Protein AF-A0A1H4G1S8-F1 (afdb_monomer_lite)

Sequence (136 aa):
MISFNSETLDFVNGETFRPYIKVLFVPAGYSLTVDFNVYETENPALFFINTNQYLDIQSATDEDAFLIYYNRDFYCIQIHDEEVACDGLLFNNIFEIPKVDLLEDQLKTVSQLFNQINDELNFRVAPVLHRSSLTK

Organism: NCBI:txid408074

Structure (mmCIF, N/CA/C/O backbone):
data_AF-A0A1H4G1S8-F1
#
_entry.id   AF-A0A1H4G1S8-F1
#
loop_
_atom_site.group_PDB
_atom_site.id
_atom_site.type_symbol
_atom_site.label_atom_id
_atom_site.label_alt_id
_atom_site.label_comp_id
_atom_site.label_asym_id
_atom_site.label_entity_id
_atom_site.label_seq_id
_atom_site.pdbx_PDB_ins_code
_atom_site.Cartn_x
_atom_site.Cartn_y
_atom_site.Cartn_z
_atom_site.occupancy
_atom_site.B_iso_or_equiv
_atom_site.auth_seq_id
_atom_site.auth_comp_id
_atom_site.auth_asym_id
_atom_site.auth_atom_id
_atom_site.pdbx_PDB_model_num
ATOM 1 N N . MET A 1 1 ? 6.043 -6.445 8.581 1.00 90.06 1 MET A N 1
ATOM 2 C CA . MET A 1 1 ? 4.834 -5.672 8.248 1.00 90.06 1 MET A CA 1
ATOM 3 C C . MET A 1 1 ? 4.769 -4.507 9.209 1.00 90.06 1 MET A C 1
ATOM 5 O O . MET A 1 1 ? 5.158 -4.687 10.358 1.00 90.06 1 MET A O 1
ATOM 9 N N . ILE A 1 2 ? 4.349 -3.340 8.745 1.00 93.19 2 ILE A N 1
ATOM 10 C CA . ILE A 1 2 ? 4.127 -2.169 9.599 1.00 93.19 2 ILE A CA 1
ATOM 11 C C . ILE A 1 2 ? 2.674 -1.723 9.449 1.00 93.19 2 ILE A C 1
ATOM 13 O O . ILE A 1 2 ? 2.111 -1.891 8.365 1.00 93.19 2 ILE A O 1
ATOM 17 N N . SER A 1 3 ? 2.083 -1.172 10.506 1.00 95.44 3 SER A N 1
ATOM 18 C CA . SER A 1 3 ? 0.849 -0.395 10.398 1.00 95.44 3 SER A CA 1
ATOM 19 C C . SER A 1 3 ? 1.171 1.095 10.303 1.00 95.44 3 SER A C 1
ATOM 21 O O . SER A 1 3 ? 2.227 1.536 10.766 1.0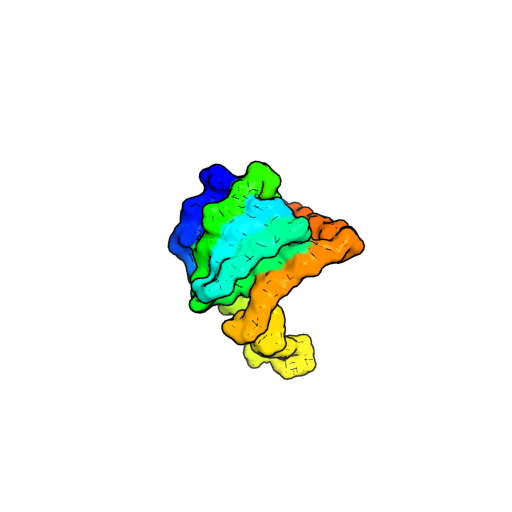0 95.44 3 SER A O 1
ATOM 23 N N . PHE A 1 4 ? 0.291 1.853 9.660 1.00 96.38 4 PHE A N 1
ATOM 24 C CA . PHE A 1 4 ? 0.378 3.305 9.559 1.00 96.38 4 PHE A CA 1
ATOM 25 C C . PHE A 1 4 ? -1.017 3.921 9.418 1.00 96.38 4 PHE A C 1
ATOM 27 O O . PHE A 1 4 ? -1.954 3.257 8.987 1.00 96.38 4 PHE A O 1
ATOM 34 N N . ASN A 1 5 ? -1.137 5.197 9.760 1.00 96.25 5 ASN A N 1
ATOM 35 C CA . ASN A 1 5 ? -2.375 5.974 9.740 1.00 96.25 5 ASN A CA 1
ATOM 36 C C . ASN A 1 5 ? -2.063 7.472 9.567 1.00 96.25 5 ASN A C 1
ATOM 38 O O . ASN A 1 5 ? -0.925 7.841 9.257 1.00 96.25 5 ASN A O 1
ATOM 42 N N . SER A 1 6 ? -3.062 8.330 9.782 1.00 95.00 6 SER A N 1
ATOM 43 C CA . SER A 1 6 ? -2.970 9.797 9.708 1.00 95.00 6 SER A CA 1
ATOM 44 C C . SER A 1 6 ? -1.763 10.412 10.438 1.00 95.00 6 SER A C 1
ATOM 46 O O . SER A 1 6 ? -1.218 11.410 9.968 1.00 95.00 6 SER A O 1
ATOM 48 N N . GLU A 1 7 ? -1.284 9.810 11.530 1.00 94.75 7 GLU A N 1
ATOM 49 C CA . GLU A 1 7 ? -0.181 10.340 12.344 1.00 94.75 7 GLU A CA 1
ATOM 50 C C . GLU A 1 7 ? 1.215 9.887 11.880 1.00 94.75 7 GLU A C 1
ATOM 52 O O . GLU A 1 7 ? 2.229 10.421 12.330 1.00 94.75 7 GLU A O 1
ATOM 57 N N . THR A 1 8 ? 1.298 8.888 10.996 1.00 94.44 8 THR A N 1
ATOM 58 C CA . THR A 1 8 ? 2.555 8.182 10.667 1.00 94.44 8 THR A CA 1
ATOM 59 C C . THR A 1 8 ? 2.904 8.196 9.177 1.00 94.44 8 THR A C 1
ATOM 61 O O . THR A 1 8 ? 3.797 7.468 8.736 1.00 94.44 8 THR A O 1
ATOM 64 N N . LEU A 1 9 ? 2.260 9.065 8.392 1.00 94.25 9 LEU A N 1
ATOM 65 C CA . LEU A 1 9 ? 2.454 9.143 6.938 1.00 94.25 9 LEU A CA 1
ATOM 66 C C . LEU A 1 9 ? 3.890 9.482 6.529 1.00 94.25 9 LEU A C 1
ATOM 68 O O . LEU A 1 9 ? 4.425 8.847 5.621 1.00 94.25 9 LEU A O 1
ATOM 72 N N . ASP A 1 10 ? 4.553 10.397 7.240 1.00 93.44 10 ASP A N 1
ATOM 73 C CA . ASP A 1 10 ? 5.938 10.796 6.947 1.00 93.44 10 ASP A CA 1
ATOM 74 C C . ASP A 1 10 ? 6.916 9.613 6.994 1.00 93.44 10 ASP A C 1
ATOM 76 O O . ASP A 1 10 ? 7.898 9.567 6.249 1.00 93.44 10 ASP A O 1
ATOM 80 N N . PHE A 1 11 ? 6.644 8.622 7.847 1.00 92.81 11 PHE A N 1
ATOM 81 C CA . PHE A 1 11 ? 7.462 7.418 7.935 1.00 92.81 11 PHE A CA 1
ATOM 82 C C . PHE A 1 11 ? 7.331 6.548 6.680 1.00 92.81 11 PHE A C 1
ATOM 84 O O . PHE A 1 11 ? 8.332 6.024 6.188 1.00 92.81 11 PHE A O 1
ATOM 91 N N . VAL A 1 12 ? 6.114 6.418 6.144 1.00 94.19 12 VAL A N 1
ATOM 92 C CA . VAL A 1 12 ? 5.825 5.616 4.946 1.00 94.19 12 VAL A CA 1
ATOM 93 C C . VAL A 1 12 ? 6.252 6.336 3.665 1.00 94.19 12 VAL A C 1
ATOM 95 O O . VAL A 1 12 ? 6.821 5.697 2.778 1.00 94.19 12 VAL A O 1
ATOM 98 N N . ASN A 1 13 ? 6.050 7.654 3.591 1.00 94.69 13 ASN A N 1
ATOM 99 C CA . ASN A 1 13 ? 6.449 8.497 2.455 1.00 94.69 13 ASN A CA 1
ATOM 100 C C . ASN A 1 13 ? 7.969 8.746 2.396 1.00 94.69 13 ASN A C 1
ATOM 102 O O . ASN A 1 13 ? 8.496 9.200 1.377 1.00 94.69 13 ASN A O 1
ATOM 106 N N . GLY A 1 14 ? 8.688 8.456 3.483 1.00 90.50 14 GLY A N 1
ATOM 107 C CA . GLY A 1 14 ? 10.130 8.646 3.584 1.00 90.50 14 GLY A CA 1
ATOM 108 C C . GLY A 1 14 ? 10.970 7.716 2.695 1.00 90.50 14 GLY A C 1
ATOM 109 O O . GLY A 1 14 ? 10.497 6.808 2.013 1.00 90.50 14 GLY A O 1
ATOM 110 N N . GLU A 1 15 ? 12.288 7.915 2.741 1.00 90.25 15 GLU A N 1
ATOM 111 C CA . GLU A 1 15 ? 13.242 7.170 1.903 1.00 90.25 15 GLU A CA 1
ATOM 112 C C . GLU A 1 15 ? 13.403 5.694 2.308 1.00 90.25 15 GLU A C 1
ATOM 114 O O . GLU A 1 15 ? 13.855 4.883 1.499 1.00 90.25 15 GLU A O 1
ATOM 119 N N . THR A 1 16 ? 13.030 5.329 3.541 1.00 92.38 16 THR A N 1
ATOM 120 C CA . THR A 1 16 ? 13.257 3.996 4.126 1.00 92.38 16 THR A CA 1
ATOM 121 C C . THR A 1 16 ? 12.750 2.861 3.240 1.00 92.38 16 THR A C 1
ATOM 123 O O . THR A 1 16 ? 13.423 1.837 3.110 1.00 92.38 16 THR A O 1
ATOM 126 N N . PHE A 1 17 ? 11.584 3.039 2.612 1.00 91.88 17 PHE A N 1
ATOM 127 C CA . PHE A 1 17 ? 10.917 1.984 1.845 1.00 91.88 17 PHE A CA 1
ATOM 128 C C . PHE A 1 17 ? 11.116 2.083 0.330 1.00 91.88 17 PHE A C 1
ATOM 130 O O . PHE A 1 17 ? 10.643 1.215 -0.403 1.00 91.88 17 PHE A O 1
ATOM 137 N N . ARG A 1 18 ? 11.831 3.102 -0.161 1.00 89.88 18 ARG A N 1
ATOM 138 C CA . ARG A 1 18 ? 12.070 3.292 -1.600 1.00 89.88 18 ARG A CA 1
ATOM 139 C C . ARG A 1 18 ? 12.773 2.130 -2.311 1.00 89.88 18 ARG A C 1
ATOM 141 O O . ARG A 1 18 ? 12.347 1.816 -3.416 1.00 89.88 18 ARG A O 1
ATOM 148 N N . PRO A 1 19 ? 13.794 1.458 -1.741 1.00 91.06 19 PRO A N 1
ATOM 149 C CA . PRO A 1 19 ? 14.478 0.382 -2.460 1.00 91.06 19 PRO A CA 1
ATOM 150 C C . PRO A 1 19 ? 13.681 -0.934 -2.504 1.00 91.06 19 PRO A C 1
ATOM 152 O O . PRO A 1 19 ? 14.167 -1.914 -3.063 1.00 91.06 19 PRO A O 1
ATOM 155 N N . TYR A 1 20 ? 12.478 -0.981 -1.922 1.00 91.12 20 TYR A N 1
ATOM 156 C CA . TYR A 1 20 ? 11.677 -2.196 -1.789 1.00 91.12 20 TYR A CA 1
ATOM 157 C C . TYR A 1 20 ? 10.432 -2.169 -2.677 1.00 91.12 20 TYR A C 1
ATOM 159 O O . TYR A 1 20 ? 9.863 -1.112 -2.957 1.00 91.12 20 TYR A O 1
ATOM 167 N N . ILE A 1 21 ? 9.976 -3.359 -3.069 1.00 90.06 21 ILE A N 1
ATOM 168 C CA . ILE A 1 21 ? 8.611 -3.542 -3.565 1.00 90.06 21 ILE A CA 1
ATOM 169 C C . ILE A 1 21 ? 7.679 -3.450 -2.360 1.00 90.06 21 ILE A C 1
ATOM 171 O O . ILE A 1 21 ? 7.997 -3.979 -1.292 1.00 90.06 21 ILE A O 1
ATOM 175 N N . LYS A 1 22 ? 6.548 -2.767 -2.525 1.00 92.94 22 LYS A N 1
ATOM 176 C CA . LYS A 1 22 ? 5.591 -2.466 -1.461 1.00 92.94 22 LYS A CA 1
ATOM 177 C C . LYS A 1 22 ? 4.218 -3.029 -1.819 1.00 92.94 22 LYS A C 1
ATOM 179 O O . LYS A 1 22 ? 3.733 -2.821 -2.928 1.00 92.94 22 LYS A O 1
ATOM 184 N N . VAL A 1 23 ? 3.588 -3.695 -0.856 1.00 94.62 23 VAL A N 1
ATOM 185 C CA . VAL A 1 23 ? 2.171 -4.064 -0.887 1.00 94.62 23 VAL A CA 1
ATOM 186 C C . VAL A 1 23 ? 1.486 -3.329 0.248 1.00 94.62 23 VAL A C 1
ATOM 188 O O . VAL A 1 23 ? 1.819 -3.553 1.414 1.00 94.62 23 VAL A O 1
ATOM 191 N N . LEU A 1 24 ? 0.556 -2.445 -0.091 1.00 96.50 24 LEU A N 1
ATOM 192 C CA . LEU A 1 24 ? -0.238 -1.723 0.887 1.00 96.50 24 LEU A CA 1
ATOM 193 C C . LEU A 1 24 ? -1.634 -2.325 0.933 1.00 96.50 24 LEU A C 1
ATOM 195 O O . LEU A 1 24 ? -2.236 -2.549 -0.112 1.00 96.50 24 LEU A O 1
ATOM 199 N N . PHE A 1 25 ? -2.151 -2.546 2.133 1.00 97.75 25 PHE A N 1
ATOM 200 C CA . PHE A 1 25 ? -3.565 -2.789 2.369 1.00 97.75 25 PHE A CA 1
ATOM 201 C C . PHE A 1 25 ? -4.134 -1.567 3.073 1.00 97.75 25 PHE A C 1
ATOM 203 O O . PHE A 1 25 ? -3.754 -1.263 4.202 1.00 97.75 25 PHE A O 1
ATOM 210 N N . VAL A 1 26 ? -4.975 -0.832 2.353 1.00 97.62 26 VAL A N 1
ATOM 211 C CA . VAL A 1 26 ? -5.423 0.510 2.722 1.00 97.62 26 VAL A CA 1
ATOM 212 C C . VAL A 1 26 ? -6.940 0.476 2.905 1.00 97.62 26 VAL A C 1
ATOM 214 O O . VAL A 1 26 ? -7.622 -0.006 1.998 1.00 97.62 26 VAL A O 1
ATOM 217 N N . PRO A 1 27 ? -7.491 0.936 4.040 1.00 97.12 27 PRO A N 1
ATOM 218 C CA . PRO A 1 27 ? -8.934 1.028 4.235 1.00 97.12 27 PRO A CA 1
ATOM 219 C C . PRO A 1 27 ? -9.517 2.196 3.423 1.00 97.12 27 PRO A C 1
ATOM 221 O O . PRO A 1 27 ? -8.797 2.918 2.733 1.00 97.12 27 PRO A O 1
ATOM 224 N N . ALA A 1 28 ? -10.833 2.382 3.486 1.00 96.75 28 ALA A N 1
ATOM 225 C CA . ALA A 1 28 ? -11.482 3.515 2.832 1.00 96.75 28 ALA A CA 1
ATOM 226 C C . ALA A 1 28 ? -11.100 4.860 3.490 1.00 96.75 28 ALA A C 1
ATOM 228 O O . ALA A 1 28 ? -10.769 4.923 4.671 1.00 96.75 28 ALA A O 1
ATOM 229 N N . GLY A 1 29 ? -11.198 5.955 2.736 1.00 96.81 29 GLY A N 1
ATOM 230 C CA . GLY A 1 29 ? -10.959 7.323 3.210 1.00 96.81 29 GLY A CA 1
ATOM 231 C C . GLY A 1 29 ? -9.513 7.814 3.087 1.00 96.81 29 GLY A C 1
ATOM 232 O O . GLY A 1 29 ? -9.202 8.919 3.530 1.00 96.81 29 GLY A O 1
ATOM 233 N N . TYR A 1 30 ? -8.629 7.030 2.472 1.00 97.75 30 TYR A N 1
ATOM 234 C CA . TYR A 1 30 ? -7.259 7.426 2.148 1.00 97.75 30 TYR A CA 1
ATOM 235 C C . TYR A 1 30 ? -7.161 8.042 0.749 1.00 97.75 30 TYR A C 1
ATOM 237 O O . TYR A 1 30 ? -7.855 7.606 -0.177 1.00 97.75 30 TYR A O 1
ATOM 245 N N . SER A 1 31 ? -6.231 8.988 0.595 1.00 97.62 31 SER A N 1
ATOM 246 C CA . SER A 1 31 ? -5.796 9.549 -0.686 1.00 97.62 31 SER A CA 1
ATOM 247 C C . SER A 1 31 ? -4.291 9.366 -0.849 1.00 97.62 31 SER A C 1
ATOM 249 O O . SER A 1 31 ? -3.509 9.754 0.024 1.00 97.62 31 SER A O 1
ATOM 251 N N . LEU A 1 32 ? -3.875 8.762 -1.960 1.00 96.50 32 LEU A N 1
ATOM 252 C CA . LEU A 1 32 ? -2.470 8.511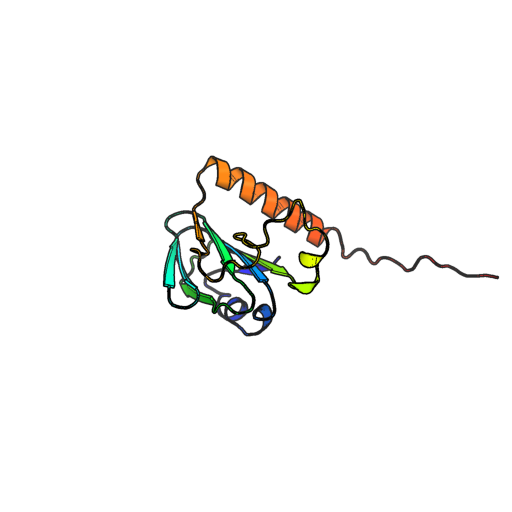 -2.264 1.00 96.50 32 LEU A CA 1
ATOM 253 C C . LEU A 1 32 ? -2.155 8.717 -3.746 1.00 96.50 32 LEU A C 1
ATOM 255 O O . LEU A 1 32 ? -2.948 8.392 -4.627 1.00 96.50 32 LEU A O 1
ATOM 259 N N . THR A 1 33 ? -0.960 9.224 -4.015 1.00 95.38 33 THR A N 1
ATOM 260 C CA . THR A 1 33 ? -0.358 9.311 -5.341 1.00 95.38 33 THR A CA 1
ATOM 261 C C . THR A 1 33 ? 0.525 8.101 -5.580 1.00 95.38 33 THR A C 1
ATOM 263 O O . THR A 1 33 ? 1.411 7.805 -4.775 1.00 95.38 33 THR A O 1
ATOM 266 N N . VAL A 1 34 ? 0.339 7.455 -6.729 1.00 93.25 34 VAL A N 1
ATOM 267 C CA . VAL A 1 34 ? 1.321 6.527 -7.291 1.00 93.25 34 VAL A CA 1
ATOM 268 C C . VAL A 1 34 ? 1.761 7.057 -8.650 1.00 93.25 34 VAL A C 1
ATOM 270 O O . VAL A 1 34 ? 0.944 7.200 -9.565 1.00 93.25 34 VAL A O 1
ATOM 273 N N . ASP A 1 35 ? 3.048 7.375 -8.765 1.00 90.38 35 ASP A N 1
ATOM 274 C CA . ASP A 1 35 ? 3.659 8.091 -9.890 1.00 90.38 35 ASP A CA 1
ATOM 275 C C . ASP A 1 35 ? 2.972 9.436 -10.180 1.00 90.38 35 ASP A C 1
ATOM 277 O O . ASP A 1 35 ? 3.260 10.435 -9.523 1.00 90.38 35 ASP A O 1
ATOM 281 N N . PHE A 1 36 ? 2.056 9.464 -11.149 1.00 88.75 36 PHE A N 1
ATOM 282 C CA . PHE A 1 36 ? 1.308 10.659 -11.559 1.00 88.75 36 PHE A CA 1
ATOM 283 C C . PHE A 1 36 ? -0.202 10.530 -11.329 1.00 88.75 36 PHE A C 1
ATOM 285 O O . PHE A 1 36 ? -0.955 11.443 -11.663 1.00 88.75 36 PHE A O 1
ATOM 292 N N . ASN A 1 37 ? -0.652 9.394 -10.793 1.00 91.06 37 ASN A N 1
ATOM 293 C CA . ASN A 1 37 ? -2.063 9.090 -10.615 1.00 91.06 37 ASN A CA 1
ATOM 294 C C . ASN A 1 37 ? -2.442 9.232 -9.143 1.00 91.06 37 ASN A C 1
ATOM 296 O O . ASN A 1 37 ? -1.787 8.655 -8.275 1.00 91.06 37 ASN A O 1
ATOM 300 N N . VAL A 1 38 ? -3.513 9.976 -8.883 1.00 94.44 38 VAL A N 1
ATOM 301 C CA . VAL A 1 38 ? -4.101 10.127 -7.550 1.00 94.44 38 VAL A CA 1
ATOM 302 C C . VAL A 1 38 ? -5.230 9.119 -7.397 1.00 94.44 38 VAL A C 1
ATOM 304 O O . VAL A 1 38 ? -6.081 8.997 -8.279 1.00 94.44 38 VAL A O 1
ATOM 307 N N . TYR A 1 39 ? -5.234 8.409 -6.275 1.00 95.50 39 TYR A N 1
ATOM 308 C CA . TYR A 1 39 ? -6.230 7.409 -5.935 1.00 95.50 39 TYR A CA 1
ATOM 309 C C . TYR A 1 39 ? -6.902 7.765 -4.623 1.00 95.50 39 TYR A C 1
ATOM 311 O O . TYR A 1 39 ? -6.236 7.947 -3.606 1.00 95.50 39 TYR A O 1
ATOM 319 N N . GLU A 1 40 ? -8.229 7.769 -4.652 1.00 96.62 40 GLU A N 1
ATOM 320 C CA . GLU A 1 40 ? -9.066 7.805 -3.463 1.00 96.62 40 GLU A CA 1
ATOM 321 C C . GLU A 1 40 ? -9.649 6.408 -3.223 1.00 96.62 40 GLU A C 1
ATOM 323 O O . GLU A 1 40 ? -10.008 5.668 -4.151 1.00 96.62 40 GLU A O 1
ATOM 328 N N . THR A 1 41 ? -9.678 6.012 -1.958 1.00 96.38 41 THR A N 1
ATOM 329 C CA . THR A 1 41 ? -10.178 4.704 -1.528 1.00 96.38 41 THR A CA 1
ATOM 330 C C . THR A 1 41 ? -11.600 4.859 -1.003 1.00 96.38 41 THR A C 1
ATOM 332 O O . THR A 1 41 ? -11.825 5.309 0.113 1.00 96.38 41 THR A O 1
ATOM 335 N N . GLU A 1 42 ? -12.594 4.501 -1.812 1.00 95.00 42 GLU A N 1
ATOM 336 C CA . GLU A 1 42 ? -13.991 4.423 -1.348 1.00 95.00 42 GLU A CA 1
ATOM 337 C C . GLU A 1 42 ? -14.270 3.107 -0.608 1.00 95.00 42 GLU A C 1
ATOM 339 O O . GLU A 1 42 ? -15.135 3.043 0.260 1.00 95.00 42 GLU A O 1
ATOM 344 N N . ASN A 1 43 ? -13.500 2.067 -0.935 1.00 95.31 43 ASN A N 1
ATOM 345 C CA . ASN A 1 43 ? -13.505 0.755 -0.302 1.00 95.31 43 ASN A CA 1
ATOM 346 C C . ASN A 1 43 ? -12.066 0.381 0.083 1.00 95.31 43 ASN A C 1
ATOM 348 O O . ASN A 1 43 ? -11.125 0.947 -0.487 1.00 95.31 43 ASN A O 1
ATOM 352 N N . PRO A 1 44 ? -11.870 -0.586 0.999 1.00 97.00 44 PRO A N 1
ATOM 353 C CA . PRO A 1 44 ? -10.548 -1.135 1.246 1.00 97.00 44 PRO A CA 1
ATOM 354 C C . PRO A 1 44 ? -9.917 -1.655 -0.048 1.00 97.00 44 PRO A C 1
ATOM 356 O O . PRO A 1 44 ? -10.572 -2.331 -0.845 1.00 97.00 44 PRO A O 1
ATOM 359 N N . ALA A 1 45 ? -8.644 -1.350 -0.257 1.00 96.69 45 ALA A N 1
ATOM 360 C CA . ALA A 1 45 ? -7.942 -1.648 -1.492 1.00 96.69 45 ALA A CA 1
ATOM 361 C C . ALA A 1 45 ? -6.513 -2.123 -1.231 1.00 96.69 45 ALA A C 1
ATOM 363 O O . ALA A 1 45 ? -5.876 -1.764 -0.236 1.00 96.69 45 ALA A O 1
ATOM 364 N N . LEU A 1 46 ? -6.000 -2.921 -2.163 1.00 96.44 46 LEU A N 1
ATOM 365 C CA . LEU A 1 46 ? -4.589 -3.270 -2.230 1.00 96.44 46 LEU A CA 1
ATOM 366 C C . LEU A 1 46 ? -3.872 -2.359 -3.218 1.00 96.44 46 LEU A C 1
ATOM 368 O O . LEU A 1 46 ? -4.375 -2.131 -4.319 1.00 96.44 46 LEU A O 1
ATOM 372 N N . PHE A 1 47 ? -2.681 -1.901 -2.837 1.00 95.19 47 PHE A N 1
ATOM 373 C CA . PHE A 1 47 ? -1.764 -1.217 -3.737 1.00 95.19 47 PHE A CA 1
ATOM 374 C C . PHE A 1 47 ? -0.456 -1.977 -3.894 1.00 95.19 47 PHE A C 1
ATOM 376 O O . PHE A 1 47 ? 0.144 -2.397 -2.905 1.00 95.19 47 PHE A O 1
ATOM 383 N N . PHE A 1 48 ? 0.011 -2.099 -5.131 1.00 92.50 48 PHE A N 1
ATOM 384 C CA . PHE A 1 48 ? 1.249 -2.790 -5.481 1.00 92.50 48 PHE A CA 1
ATOM 385 C C . PHE A 1 48 ? 2.216 -1.806 -6.126 1.00 92.50 48 PHE A C 1
ATOM 387 O O . PHE A 1 48 ? 1.983 -1.342 -7.238 1.00 92.50 48 PHE A O 1
ATOM 394 N N . ILE A 1 49 ? 3.286 -1.462 -5.410 1.00 91.62 49 ILE A N 1
ATOM 395 C CA . ILE A 1 49 ? 4.219 -0.404 -5.808 1.00 91.62 49 ILE A CA 1
ATOM 396 C C . ILE A 1 49 ? 5.606 -1.000 -6.010 1.00 91.62 49 ILE A C 1
ATOM 398 O O . ILE A 1 49 ? 6.198 -1.560 -5.084 1.00 91.62 49 ILE A O 1
ATOM 402 N N . ASN A 1 50 ? 6.146 -0.850 -7.214 1.00 88.50 50 ASN A N 1
ATOM 403 C CA . ASN A 1 50 ? 7.484 -1.321 -7.550 1.00 88.50 50 ASN A CA 1
ATOM 404 C C . ASN A 1 50 ? 8.578 -0.350 -7.044 1.00 88.50 50 ASN A C 1
ATOM 406 O O . ASN A 1 50 ? 8.298 0.800 -6.707 1.00 88.50 50 ASN A O 1
ATOM 410 N N . THR A 1 51 ? 9.844 -0.781 -7.027 1.00 87.56 51 THR A N 1
ATOM 411 C CA . THR A 1 51 ? 10.990 -0.002 -6.499 1.00 87.56 51 THR A CA 1
ATOM 412 C C . THR A 1 51 ? 11.224 1.324 -7.226 1.00 87.56 51 THR A C 1
ATOM 414 O O . THR A 1 51 ? 11.818 2.243 -6.674 1.00 87.56 51 THR A O 1
ATOM 417 N N . ASN A 1 52 ? 10.778 1.418 -8.480 1.00 83.31 52 ASN A N 1
ATOM 418 C CA . ASN A 1 52 ? 10.967 2.596 -9.328 1.00 83.31 52 ASN A CA 1
ATOM 419 C C . ASN A 1 52 ? 9.726 3.496 -9.381 1.00 83.31 52 ASN A C 1
ATOM 421 O O . ASN A 1 52 ? 9.752 4.494 -10.097 1.00 83.31 52 ASN A O 1
ATOM 425 N N . GLN A 1 53 ? 8.657 3.136 -8.665 1.00 88.12 53 GLN A N 1
ATOM 426 C CA . GLN A 1 53 ? 7.428 3.918 -8.624 1.00 88.12 53 GLN A CA 1
ATOM 427 C C . GLN A 1 53 ? 7.414 4.840 -7.410 1.00 88.12 53 GLN A C 1
ATOM 429 O O . GLN A 1 53 ? 7.746 4.444 -6.282 1.00 88.12 53 GLN A O 1
ATOM 434 N N . TYR A 1 54 ? 7.011 6.082 -7.649 1.00 91.19 54 TYR A N 1
ATOM 435 C CA . TYR A 1 54 ? 6.830 7.073 -6.602 1.00 91.19 54 TYR A CA 1
ATOM 436 C C . TYR A 1 54 ? 5.535 6.787 -5.836 1.00 91.19 54 TYR A C 1
ATOM 438 O O . TYR A 1 54 ? 4.508 6.497 -6.442 1.00 91.19 54 TYR A O 1
ATOM 446 N N . LEU A 1 55 ? 5.592 6.854 -4.506 1.00 94.38 55 LEU A N 1
ATOM 447 C CA . LEU A 1 55 ? 4.441 6.722 -3.614 1.00 94.38 55 LEU A CA 1
ATOM 448 C C . LEU A 1 55 ? 4.425 7.926 -2.681 1.00 94.38 55 LEU A C 1
ATOM 450 O O . LEU A 1 55 ? 5.447 8.219 -2.061 1.00 94.38 55 LEU A O 1
ATOM 454 N N . ASP A 1 56 ? 3.263 8.553 -2.559 1.00 95.94 56 ASP A N 1
ATOM 455 C CA . ASP A 1 56 ? 3.016 9.639 -1.618 1.00 95.94 56 ASP A CA 1
ATOM 456 C C . ASP A 1 56 ? 1.588 9.550 -1.083 1.00 95.94 56 ASP A C 1
ATOM 458 O O . ASP A 1 56 ? 0.625 9.663 -1.835 1.00 95.94 56 ASP A O 1
ATOM 462 N N . ILE A 1 57 ? 1.436 9.298 0.212 1.00 96.75 57 ILE A N 1
ATOM 463 C CA . ILE A 1 57 ? 0.135 9.241 0.879 1.00 96.75 57 ILE A CA 1
ATOM 464 C C . ILE A 1 57 ? -0.200 10.653 1.352 1.00 96.75 57 ILE A C 1
ATOM 466 O O . ILE A 1 57 ? 0.454 11.170 2.256 1.00 96.75 57 ILE A O 1
ATOM 470 N N . GLN A 1 58 ? -1.196 11.270 0.718 1.00 95.69 58 GLN A N 1
ATOM 471 C CA . GLN A 1 58 ? -1.563 12.673 0.921 1.00 95.69 58 GLN A CA 1
ATOM 472 C C . GLN A 1 58 ? -2.502 12.854 2.116 1.00 95.69 58 GLN A C 1
ATOM 474 O O . GLN A 1 58 ? -2.401 13.835 2.851 1.00 95.69 58 GLN A O 1
ATOM 479 N N . SER A 1 59 ? -3.435 11.918 2.306 1.00 96.12 59 SER A N 1
ATOM 480 C CA . SER A 1 59 ? -4.361 11.925 3.436 1.00 96.12 59 SER A CA 1
ATOM 481 C C . SER A 1 59 ? -4.726 10.511 3.863 1.00 96.12 59 SER A C 1
ATOM 483 O O . SER A 1 59 ? -4.814 9.597 3.043 1.00 96.12 59 SER A O 1
ATOM 485 N N . ALA A 1 60 ? -4.987 10.352 5.153 1.00 95.88 60 ALA A N 1
ATOM 486 C CA . ALA A 1 60 ? -5.355 9.090 5.770 1.00 95.88 60 ALA A CA 1
ATOM 487 C C . ALA A 1 60 ? -6.380 9.320 6.878 1.00 95.88 60 ALA A C 1
ATOM 489 O O . ALA A 1 60 ? -6.488 10.423 7.421 1.00 95.88 60 ALA A O 1
ATOM 490 N N . THR A 1 61 ? -7.111 8.265 7.214 1.00 95.25 61 THR A N 1
ATOM 491 C CA . THR A 1 61 ? -7.971 8.225 8.400 1.00 95.25 61 THR A CA 1
ATOM 492 C C . THR A 1 61 ? -7.193 7.721 9.619 1.00 95.25 61 THR A C 1
ATOM 494 O O . THR A 1 61 ? -6.031 7.332 9.502 1.00 95.25 61 THR A O 1
ATOM 497 N N . ASP A 1 62 ? -7.860 7.646 10.770 1.00 94.94 62 ASP A N 1
ATOM 498 C CA . ASP A 1 62 ? -7.305 7.034 11.986 1.00 94.94 62 ASP A CA 1
ATOM 499 C C . ASP A 1 62 ? -7.367 5.493 11.964 1.00 94.94 62 ASP A C 1
ATOM 501 O O . ASP A 1 62 ? -6.780 4.838 12.821 1.00 94.94 62 ASP A O 1
ATOM 505 N N . GLU A 1 63 ? -8.078 4.895 10.999 1.00 95.88 63 GLU A N 1
ATOM 506 C CA . GLU A 1 63 ? -8.039 3.448 10.769 1.00 95.88 63 GLU A CA 1
ATOM 507 C C . GLU A 1 63 ? -6.689 3.042 10.173 1.00 95.88 63 GLU A C 1
ATOM 509 O O . GLU A 1 63 ? -6.266 3.609 9.165 1.00 95.88 63 GLU A O 1
ATOM 514 N N . ASP A 1 64 ? -6.032 2.056 10.785 1.00 96.00 64 ASP A N 1
ATOM 515 C CA . ASP A 1 64 ? -4.710 1.589 10.375 1.00 96.00 64 ASP A CA 1
ATOM 516 C C . ASP A 1 64 ? -4.736 0.918 8.993 1.00 96.00 64 ASP A C 1
ATOM 518 O O . ASP A 1 64 ? -5.478 -0.031 8.733 1.00 96.00 64 ASP A O 1
ATOM 522 N N . ALA A 1 65 ? -3.837 1.371 8.128 1.00 97.44 65 ALA A N 1
ATOM 523 C CA . ALA A 1 65 ? -3.407 0.674 6.929 1.00 97.44 65 ALA A CA 1
ATOM 524 C C . ALA A 1 65 ? -2.150 -0.162 7.215 1.00 97.44 65 ALA A C 1
ATOM 526 O O . ALA A 1 65 ? -1.430 0.064 8.189 1.00 97.44 65 ALA A O 1
ATOM 527 N N . PHE A 1 66 ? -1.848 -1.121 6.340 1.00 97.44 66 PHE A N 1
ATOM 528 C CA . PHE A 1 66 ? -0.705 -2.020 6.495 1.00 97.44 66 PHE A CA 1
ATOM 529 C C . PHE A 1 66 ? 0.235 -1.947 5.302 1.00 97.44 66 PHE A C 1
ATOM 531 O O . PHE A 1 66 ? -0.202 -1.993 4.156 1.00 97.44 66 PHE A O 1
ATOM 538 N N . LEU A 1 67 ? 1.541 -1.905 5.571 1.00 96.25 67 LEU A N 1
ATOM 539 C CA . LEU A 1 67 ? 2.591 -2.010 4.563 1.00 96.25 67 LEU A CA 1
ATOM 540 C C . LEU A 1 67 ? 3.413 -3.289 4.770 1.00 96.25 67 LEU A C 1
ATOM 542 O O . LEU A 1 67 ? 4.030 -3.525 5.819 1.00 96.25 67 LEU A O 1
ATOM 546 N N . ILE A 1 68 ? 3.481 -4.087 3.710 1.00 94.56 68 ILE A N 1
ATOM 547 C CA . ILE A 1 68 ? 4.470 -5.143 3.515 1.00 94.56 68 ILE A CA 1
ATOM 548 C C . ILE A 1 68 ? 5.496 -4.626 2.508 1.00 94.56 68 ILE A C 1
ATOM 550 O O . ILE A 1 68 ? 5.130 -4.068 1.478 1.00 94.56 68 ILE A O 1
ATOM 554 N N . TYR A 1 69 ? 6.781 -4.822 2.791 1.00 92.62 69 TYR A N 1
ATOM 555 C CA . TYR A 1 69 ? 7.861 -4.449 1.885 1.00 92.62 69 TYR A CA 1
ATOM 556 C C . TYR A 1 69 ? 8.898 -5.570 1.799 1.00 92.62 69 TYR A C 1
ATOM 558 O O . TYR A 1 69 ? 9.177 -6.242 2.794 1.00 92.62 69 TYR A O 1
ATOM 566 N N . TYR A 1 70 ? 9.452 -5.794 0.609 1.00 88.62 70 TYR A N 1
ATOM 567 C CA . TYR A 1 70 ? 10.437 -6.849 0.367 1.00 88.62 70 TYR A CA 1
ATOM 568 C C . TYR A 1 70 ? 11.406 -6.490 -0.764 1.00 88.62 70 TYR A C 1
ATOM 570 O O . TYR A 1 70 ? 11.111 -5.674 -1.639 1.00 88.62 70 TYR A O 1
ATOM 578 N N . ASN A 1 71 ? 12.602 -7.083 -0.725 1.00 84.94 71 ASN A N 1
ATOM 579 C CA . ASN A 1 71 ? 13.603 -6.908 -1.777 1.00 84.94 71 ASN A CA 1
ATOM 580 C C . ASN A 1 71 ? 13.186 -7.686 -3.023 1.00 84.94 71 ASN A C 1
ATOM 582 O O . ASN A 1 71 ? 12.852 -8.868 -2.923 1.00 84.94 71 ASN A O 1
ATOM 586 N N . ARG A 1 72 ? 13.308 -7.061 -4.198 1.00 73.31 72 ARG A N 1
ATOM 587 C CA . ARG A 1 72 ? 13.087 -7.730 -5.489 1.00 73.31 72 ARG A CA 1
ATOM 588 C C . ARG A 1 72 ? 13.952 -8.987 -5.641 1.00 73.31 72 ARG A C 1
ATOM 590 O O . ARG A 1 72 ? 13.471 -10.008 -6.116 1.00 73.31 72 ARG A O 1
ATOM 597 N N . ASP A 1 73 ? 15.196 -8.927 -5.172 1.00 68.31 73 ASP A N 1
ATOM 598 C CA . ASP A 1 73 ? 16.191 -9.995 -5.339 1.00 68.31 73 ASP A CA 1
ATOM 599 C C . ASP A 1 73 ? 15.961 -11.216 -4.431 1.00 68.31 73 ASP A C 1
ATOM 601 O O . ASP A 1 73 ? 16.628 -12.236 -4.588 1.00 68.31 73 ASP A O 1
ATOM 605 N N . PHE A 1 74 ? 15.017 -11.149 -3.483 1.00 58.81 74 PHE A N 1
ATOM 606 C CA . PHE A 1 74 ? 14.696 -12.282 -2.606 1.00 58.81 74 PHE A CA 1
ATOM 607 C C . PHE A 1 74 ? 13.959 -13.415 -3.350 1.00 58.81 74 PHE A C 1
ATOM 609 O O . PHE A 1 74 ? 13.881 -14.533 -2.844 1.00 58.81 74 PHE A O 1
ATOM 616 N N . TYR A 1 75 ? 13.458 -13.153 -4.565 1.00 54.62 75 TYR A N 1
ATOM 617 C CA . TYR A 1 75 ? 12.820 -14.140 -5.435 1.00 54.62 75 TYR A CA 1
ATOM 618 C C . TYR A 1 75 ? 13.346 -13.984 -6.873 1.00 54.62 75 TYR A C 1
ATOM 620 O O . TYR A 1 75 ? 12.943 -13.081 -7.606 1.00 54.62 75 TYR A O 1
ATOM 628 N N . CYS A 1 76 ? 14.280 -14.844 -7.295 1.00 51.31 76 CYS A N 1
ATOM 629 C CA . CYS A 1 76 ? 14.778 -14.855 -8.675 1.00 51.31 76 CYS A CA 1
ATOM 630 C C . CYS A 1 76 ? 13.723 -15.445 -9.624 1.00 51.31 76 CYS A C 1
ATOM 632 O O . CYS A 1 76 ? 13.772 -16.622 -9.971 1.00 51.31 76 CYS A O 1
ATOM 634 N N . ILE A 1 77 ? 12.793 -14.602 -10.073 1.00 54.06 77 ILE A N 1
ATOM 635 C CA . ILE A 1 77 ? 11.736 -14.928 -11.050 1.00 54.06 77 ILE A CA 1
ATOM 636 C C . ILE A 1 77 ? 12.318 -15.555 -12.332 1.00 54.06 77 ILE A C 1
ATOM 638 O O . ILE A 1 77 ? 11.729 -16.463 -12.902 1.00 54.06 77 ILE A O 1
ATOM 642 N N . GLN A 1 78 ? 13.522 -15.135 -12.738 1.00 50.78 78 GLN A N 1
ATOM 643 C CA . GLN A 1 78 ? 14.194 -15.555 -13.978 1.00 50.78 78 GLN A CA 1
ATOM 644 C C . GLN A 1 78 ? 14.631 -17.036 -14.037 1.00 50.78 78 GLN A C 1
ATOM 646 O O . GLN A 1 78 ? 15.145 -17.456 -15.067 1.00 50.78 78 GLN A O 1
ATOM 651 N N . ILE A 1 79 ? 14.499 -17.824 -12.961 1.00 49.66 79 ILE A N 1
ATOM 652 C CA . ILE A 1 79 ? 14.975 -19.227 -12.913 1.00 49.66 79 ILE A CA 1
ATOM 653 C C . ILE A 1 79 ? 13.800 -20.235 -12.868 1.00 49.66 79 ILE A C 1
ATOM 655 O O . ILE A 1 79 ? 14.019 -21.443 -12.943 1.00 49.66 79 ILE A O 1
ATOM 659 N N . HIS A 1 80 ? 12.546 -19.769 -12.796 1.00 55.41 80 HIS A N 1
ATOM 660 C CA . HIS A 1 80 ? 11.339 -20.609 -12.725 1.00 55.41 80 HIS A CA 1
ATOM 661 C C . HIS A 1 80 ? 10.354 -20.238 -13.849 1.00 55.41 80 HIS A C 1
ATOM 663 O O . HIS A 1 80 ? 9.319 -19.621 -13.623 1.00 55.41 80 HIS A O 1
ATOM 669 N N . ASP A 1 81 ? 10.728 -20.595 -15.079 1.00 53.62 81 ASP A N 1
ATOM 670 C CA . ASP A 1 81 ? 10.263 -19.966 -16.328 1.00 53.62 81 ASP A CA 1
ATOM 671 C C . ASP A 1 81 ? 8.965 -20.550 -16.944 1.00 53.62 81 ASP A C 1
ATOM 673 O O . ASP A 1 81 ? 8.515 -20.065 -17.976 1.00 53.62 81 ASP A O 1
ATOM 677 N N . GLU A 1 82 ? 8.328 -21.575 -16.355 1.00 50.06 82 GLU A N 1
ATOM 678 C CA . GLU A 1 82 ? 7.084 -22.159 -16.920 1.00 50.06 82 GLU A CA 1
ATOM 679 C C . GLU A 1 82 ? 5.796 -21.839 -16.139 1.00 50.06 82 GLU A C 1
ATOM 681 O O . GLU A 1 82 ? 4.707 -21.986 -16.691 1.00 50.06 82 GLU A O 1
ATOM 686 N N . GLU A 1 83 ? 5.880 -21.348 -14.896 1.00 51.44 83 GLU A N 1
ATOM 687 C CA . GLU A 1 83 ? 4.695 -21.093 -14.049 1.00 51.44 83 GLU A CA 1
ATOM 688 C C . GLU A 1 83 ? 4.581 -19.644 -13.540 1.00 51.44 83 GLU A C 1
ATOM 690 O O . GLU A 1 83 ? 3.601 -19.302 -12.875 1.00 51.44 83 GLU A O 1
ATOM 695 N N . VAL A 1 84 ? 5.545 -18.76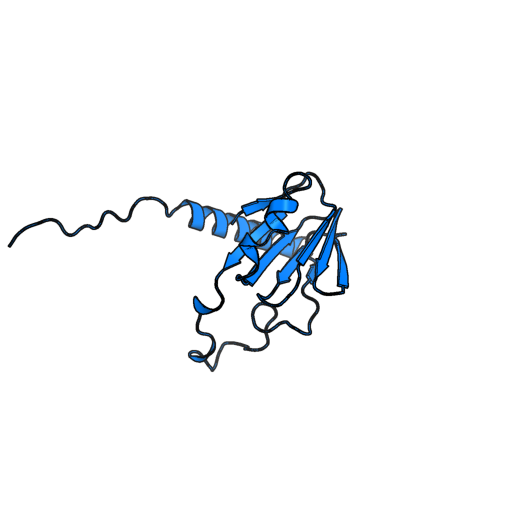6 -13.852 1.00 53.06 84 VAL A N 1
ATOM 696 C CA . VAL A 1 84 ? 5.588 -17.395 -13.320 1.00 53.06 84 VAL A CA 1
ATOM 697 C C . VAL A 1 84 ? 5.359 -16.380 -14.435 1.00 53.06 84 VAL A C 1
ATOM 699 O O . VAL A 1 84 ? 6.218 -16.153 -15.284 1.00 53.06 84 VAL A O 1
ATOM 702 N N . ALA A 1 85 ? 4.195 -15.727 -14.420 1.00 50.25 85 ALA A N 1
ATOM 703 C CA . ALA A 1 85 ? 3.960 -14.557 -15.255 1.00 50.25 85 ALA A CA 1
ATOM 704 C C . ALA A 1 85 ? 4.934 -13.444 -14.829 1.00 50.25 85 ALA A C 1
ATOM 706 O O . ALA A 1 85 ? 4.773 -12.833 -13.773 1.00 50.25 85 ALA A O 1
ATOM 707 N N . CYS A 1 86 ? 5.963 -13.202 -15.646 1.00 50.91 86 CYS A N 1
ATOM 708 C CA . CYS A 1 86 ? 6.909 -12.096 -15.466 1.00 50.91 86 CYS A CA 1
ATOM 709 C C . CYS A 1 86 ? 6.261 -10.709 -15.656 1.00 50.91 86 CYS A C 1
ATOM 711 O O . CYS A 1 86 ? 6.890 -9.712 -15.311 1.00 50.91 86 CYS A O 1
ATOM 713 N N . ASP A 1 87 ? 5.029 -10.671 -16.174 1.00 55.69 87 ASP A N 1
ATOM 714 C CA . ASP A 1 87 ? 4.170 -9.496 -16.342 1.00 55.69 87 ASP A CA 1
ATOM 715 C C . ASP A 1 87 ? 2.936 -9.639 -15.439 1.00 55.69 87 ASP A C 1
ATOM 717 O O . ASP A 1 87 ? 1.829 -9.925 -15.893 1.00 55.69 87 ASP A O 1
ATOM 721 N N . GLY A 1 88 ? 3.149 -9.545 -14.128 1.00 59.91 88 GLY A N 1
ATOM 722 C CA . GLY A 1 88 ? 2.095 -9.679 -13.127 1.00 59.91 88 GLY A CA 1
ATOM 723 C C . GLY A 1 88 ? 1.957 -8.426 -12.270 1.00 59.91 88 GLY A C 1
ATOM 724 O O . GLY A 1 88 ? 2.902 -7.663 -12.089 1.00 59.91 88 GLY A O 1
ATOM 725 N N . LEU A 1 89 ? 0.798 -8.258 -11.636 1.00 64.00 89 LEU A N 1
ATOM 726 C CA . LEU A 1 89 ? 0.507 -7.117 -10.760 1.00 64.00 89 LEU A CA 1
ATOM 727 C C . LEU A 1 89 ? 1.567 -6.899 -9.652 1.00 64.00 89 LEU A C 1
ATOM 729 O O . LEU A 1 89 ? 1.830 -5.768 -9.249 1.00 64.00 89 LEU A O 1
ATOM 733 N N . LEU A 1 90 ? 2.202 -7.987 -9.190 1.00 62.72 90 LEU A N 1
ATOM 734 C CA . LEU A 1 90 ? 3.282 -7.987 -8.193 1.00 62.72 90 LEU A CA 1
ATOM 735 C C . LEU A 1 90 ? 4.683 -7.757 -8.780 1.00 62.72 90 LEU A C 1
ATOM 737 O O . LEU A 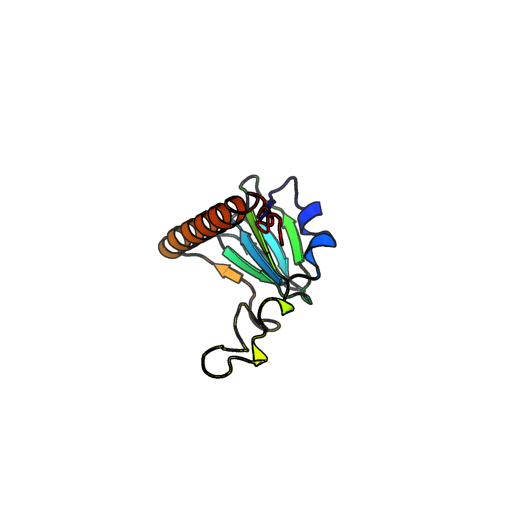1 90 ? 5.580 -7.293 -8.075 1.00 62.72 90 LEU A O 1
ATOM 741 N N . PHE A 1 91 ? 4.894 -8.119 -10.046 1.00 61.00 91 PHE A N 1
ATOM 742 C CA . PHE A 1 91 ? 6.204 -8.165 -10.682 1.00 61.00 91 PHE A CA 1
ATOM 743 C C . PHE A 1 91 ? 6.108 -7.575 -12.088 1.00 61.00 91 PHE A C 1
ATOM 745 O O . PHE A 1 91 ? 5.494 -8.168 -12.964 1.00 61.00 91 PHE A O 1
ATOM 752 N N . ASN A 1 92 ? 6.763 -6.427 -12.293 1.00 58.75 92 ASN A N 1
ATOM 753 C CA . ASN A 1 92 ? 6.784 -5.688 -13.565 1.00 58.75 92 ASN A CA 1
ATOM 754 C C . ASN A 1 92 ? 5.494 -4.913 -13.919 1.00 58.75 92 ASN A C 1
ATOM 756 O O . ASN A 1 92 ? 5.223 -4.642 -15.084 1.00 58.75 92 ASN A O 1
ATOM 760 N N . ASN A 1 93 ? 4.747 -4.454 -12.914 1.00 61.72 93 ASN A N 1
ATOM 761 C CA . ASN A 1 93 ? 3.531 -3.656 -13.093 1.00 61.72 93 ASN A CA 1
ATOM 762 C C . ASN A 1 93 ? 3.784 -2.141 -13.317 1.00 61.72 93 ASN A C 1
ATOM 764 O O . ASN A 1 93 ? 3.254 -1.290 -12.611 1.00 61.72 93 ASN A O 1
ATOM 768 N N . ILE A 1 94 ? 4.653 -1.769 -14.262 1.00 59.75 94 ILE A N 1
ATOM 769 C CA . ILE A 1 94 ? 4.962 -0.340 -14.508 1.00 59.75 94 ILE A CA 1
ATOM 770 C C . ILE A 1 94 ? 3.821 0.366 -15.268 1.00 59.75 94 ILE A C 1
ATOM 772 O O . ILE A 1 94 ? 3.708 1.589 -15.218 1.00 59.75 94 ILE A O 1
ATOM 776 N N . PHE A 1 9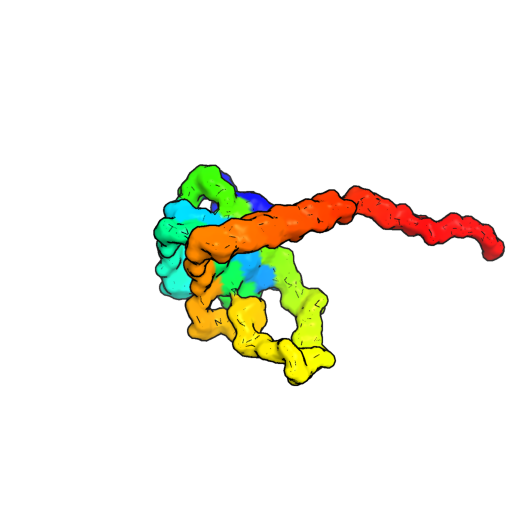5 ? 2.972 -0.391 -15.969 1.00 59.34 95 PHE A N 1
ATOM 777 C CA . PHE A 1 95 ? 1.958 0.155 -16.874 1.00 59.34 95 PHE A CA 1
ATOM 778 C C . PHE A 1 95 ? 0.508 -0.179 -16.499 1.00 59.34 95 PHE A C 1
ATOM 780 O O . PHE A 1 95 ? -0.389 0.379 -17.132 1.00 59.34 95 PHE A O 1
ATOM 787 N N . GLU A 1 96 ? 0.244 -1.046 -15.514 1.00 65.50 96 GLU A N 1
ATOM 788 C CA . GLU A 1 96 ? -1.128 -1.311 -15.062 1.00 65.50 96 GLU A CA 1
ATOM 789 C C . GLU A 1 96 ? -1.482 -0.489 -13.822 1.00 65.50 96 GLU A C 1
ATOM 791 O O . GLU A 1 96 ? -0.637 0.081 -13.128 1.00 65.50 96 GLU A O 1
ATOM 796 N N . ILE A 1 97 ? -2.784 -0.399 -13.561 1.00 75.88 97 ILE A N 1
ATOM 797 C CA . ILE A 1 97 ? -3.318 0.315 -12.408 1.00 75.88 97 ILE A CA 1
ATOM 798 C C . ILE A 1 97 ? -2.853 -0.441 -11.153 1.00 75.88 97 ILE A C 1
ATOM 800 O O . ILE A 1 97 ? -3.228 -1.599 -10.972 1.00 75.88 97 ILE A O 1
ATOM 804 N N . PRO A 1 98 ? -2.071 0.179 -10.253 1.00 83.00 98 PRO A N 1
ATOM 805 C CA . PRO A 1 98 ? -1.484 -0.500 -9.104 1.00 83.00 98 PRO A CA 1
ATOM 806 C C . PRO A 1 98 ? -2.505 -0.755 -7.990 1.00 83.00 98 PRO A C 1
ATOM 808 O O . PRO A 1 98 ? -2.091 -1.063 -6.882 1.00 83.00 98 PRO A O 1
ATOM 811 N N . LYS A 1 99 ? -3.809 -0.596 -8.250 1.00 91.31 99 LYS A N 1
ATOM 812 C CA . LYS A 1 99 ? -4.899 -0.620 -7.270 1.00 91.31 99 LYS A CA 1
ATOM 813 C C . LYS A 1 99 ? -5.852 -1.779 -7.552 1.00 91.31 99 LYS A C 1
ATOM 815 O O . LYS A 1 99 ? -6.325 -1.932 -8.676 1.00 91.31 99 LYS A O 1
ATOM 820 N N . VAL A 1 100 ? -6.205 -2.519 -6.506 1.00 92.31 100 VAL A N 1
ATOM 821 C CA . VAL A 1 100 ? -7.279 -3.521 -6.524 1.00 92.31 100 VAL A CA 1
ATOM 822 C C . VAL A 1 100 ? -8.262 -3.212 -5.404 1.00 92.31 100 VAL A C 1
ATOM 824 O O . VAL A 1 100 ? -7.927 -3.370 -4.232 1.00 92.31 100 VAL A O 1
ATOM 827 N N . ASP A 1 101 ? -9.470 -2.777 -5.759 1.00 94.25 101 ASP A N 1
ATOM 828 C CA . ASP A 1 101 ? -10.567 -2.607 -4.801 1.00 94.25 101 ASP A CA 1
ATOM 829 C C . ASP A 1 101 ? -11.071 -3.977 -4.316 1.00 94.25 101 ASP A C 1
ATOM 831 O O . ASP A 1 101 ? -11.255 -4.906 -5.108 1.00 94.25 101 ASP A O 1
ATOM 835 N N . LEU A 1 102 ? -11.291 -4.116 -3.006 1.00 93.69 102 LEU A N 1
ATOM 836 C CA . LEU A 1 102 ? -11.735 -5.366 -2.394 1.00 93.69 102 LEU A CA 1
ATOM 837 C C . LEU A 1 102 ? -13.255 -5.379 -2.214 1.00 93.69 102 LEU A C 1
ATOM 839 O O . LEU A 1 102 ? -13.834 -4.506 -1.571 1.00 93.69 102 LEU A O 1
ATOM 843 N N . LEU A 1 103 ? -13.893 -6.427 -2.737 1.00 92.56 103 LEU A N 1
ATOM 844 C CA . LEU A 1 103 ? -15.284 -6.769 -2.426 1.00 92.56 103 LEU A CA 1
ATOM 845 C C . LEU A 1 103 ? -15.376 -7.425 -1.037 1.00 92.56 103 LEU A C 1
ATOM 847 O O . LEU A 1 103 ? -14.369 -7.888 -0.506 1.00 92.56 103 LEU A O 1
ATOM 851 N N . GLU A 1 104 ? -16.570 -7.507 -0.445 1.00 89.25 104 GLU A N 1
ATOM 852 C CA . GLU A 1 104 ? -16.757 -8.009 0.931 1.00 89.25 104 GLU A CA 1
ATOM 853 C C . GLU A 1 104 ? -16.166 -9.414 1.178 1.00 89.25 104 GLU A C 1
ATOM 855 O O . GLU A 1 104 ? -15.551 -9.674 2.217 1.00 89.25 104 GLU A O 1
ATOM 860 N N . ASP A 1 105 ? -16.327 -10.331 0.223 1.00 89.50 105 ASP A N 1
ATOM 861 C CA . ASP A 1 105 ? -15.798 -11.697 0.284 1.00 89.50 105 ASP A CA 1
ATOM 862 C C . ASP A 1 105 ? -14.262 -11.728 0.182 1.00 89.50 105 ASP A C 1
ATOM 864 O O . ASP A 1 105 ? -13.591 -12.480 0.903 1.00 89.50 105 ASP A O 1
ATOM 868 N N . GLN A 1 106 ? -13.702 -10.866 -0.667 1.00 92.81 106 GLN A N 1
ATOM 869 C CA . GLN A 1 106 ? -12.260 -10.702 -0.836 1.00 92.81 106 GLN A CA 1
ATOM 870 C C . GLN A 1 106 ? -11.634 -10.036 0.385 1.00 92.81 106 GLN A C 1
ATOM 872 O O . GLN A 1 106 ? -10.603 -10.499 0.865 1.00 92.81 106 GLN A O 1
ATOM 877 N N . LEU A 1 107 ? -12.288 -9.019 0.948 1.00 94.56 107 LEU A N 1
ATOM 878 C CA . LEU A 1 107 ? -11.844 -8.309 2.142 1.00 94.56 107 LEU A CA 1
ATOM 879 C C . LEU A 1 107 ? -11.632 -9.273 3.306 1.00 94.56 107 LEU A C 1
ATOM 881 O O . LEU A 1 107 ? -10.583 -9.253 3.945 1.00 94.56 107 LEU A O 1
ATOM 885 N N . LYS A 1 108 ? -12.588 -10.174 3.554 1.00 94.06 108 LYS A N 1
ATOM 886 C CA . LYS A 1 108 ? -12.444 -11.186 4.606 1.00 94.06 108 LYS A CA 1
ATOM 887 C C . LYS A 1 108 ? -11.210 -12.063 4.384 1.00 94.06 108 LYS A C 1
ATOM 889 O O . LYS A 1 108 ? -10.463 -12.317 5.328 1.00 94.06 108 LYS A O 1
ATOM 894 N N . THR A 1 109 ? -11.006 -12.516 3.152 1.00 95.44 109 THR A N 1
ATOM 895 C CA . THR A 1 109 ? -9.899 -13.406 2.783 1.00 95.44 109 THR A CA 1
ATOM 896 C C . THR A 1 109 ? -8.548 -12.696 2.897 1.00 95.44 109 THR A C 1
ATOM 898 O O . THR A 1 109 ? -7.621 -13.222 3.511 1.00 95.44 109 THR A O 1
ATOM 901 N N . VAL A 1 110 ? -8.445 -11.473 2.375 1.00 95.19 110 VAL A N 1
ATOM 902 C CA . VAL A 1 110 ? -7.231 -10.648 2.425 1.00 95.19 110 VAL A CA 1
ATOM 903 C C . VAL A 1 110 ? -6.884 -10.276 3.864 1.00 95.19 110 VAL A C 1
ATOM 905 O O . VAL A 1 110 ? -5.740 -10.462 4.270 1.00 95.19 110 VAL A O 1
ATOM 908 N N . SER A 1 111 ? -7.855 -9.854 4.675 1.00 94.62 111 SER A N 1
ATOM 909 C CA . SER A 1 111 ? -7.625 -9.563 6.095 1.00 94.62 111 SER A CA 1
ATOM 910 C C . SER A 1 111 ? -7.118 -10.788 6.859 1.00 94.62 111 SER A C 1
ATOM 912 O O . SER A 1 111 ? -6.212 -10.680 7.684 1.00 94.62 111 SER A O 1
ATOM 914 N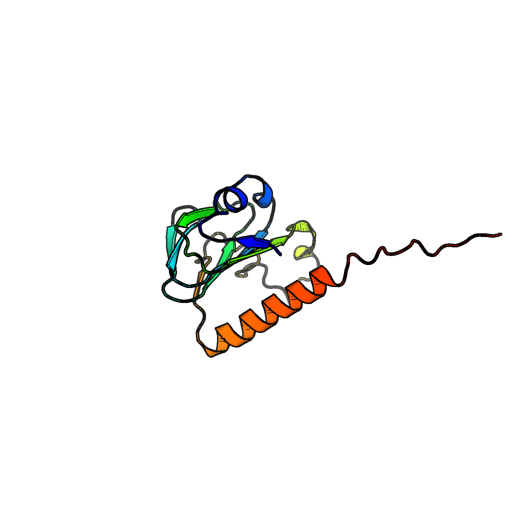 N . GLN A 1 112 ? -7.654 -11.980 6.574 1.00 95.38 112 GLN A N 1
ATOM 915 C CA . GLN A 1 112 ? -7.144 -13.226 7.156 1.00 95.38 112 GLN A CA 1
ATOM 916 C C . GLN A 1 112 ? -5.701 -13.513 6.731 1.00 95.38 112 GLN A C 1
ATOM 918 O O . GLN A 1 112 ? -4.893 -13.899 7.574 1.00 95.38 112 GLN A O 1
ATOM 923 N N . LEU A 1 113 ? -5.365 -13.290 5.460 1.00 95.12 113 LEU A N 1
ATOM 924 C CA . LEU A 1 113 ? -4.011 -13.478 4.947 1.00 95.12 113 LEU A CA 1
ATOM 925 C C . LEU A 1 113 ? -3.014 -12.506 5.595 1.00 95.12 113 LEU A C 1
ATOM 927 O O . LEU A 1 113 ? -1.960 -12.935 6.054 1.00 95.12 113 LEU A O 1
ATOM 931 N N . PHE A 1 114 ? -3.353 -11.219 5.691 1.00 94.50 114 PHE A N 1
ATOM 932 C CA . PHE A 1 114 ? -2.506 -10.222 6.355 1.00 94.50 114 PHE A CA 1
ATOM 933 C C . PHE A 1 114 ? -2.272 -10.567 7.830 1.00 94.50 114 PHE A C 1
ATOM 935 O O . PHE A 1 114 ? -1.142 -10.464 8.306 1.00 94.50 114 PHE A O 1
ATOM 942 N N . ASN A 1 115 ? -3.297 -11.060 8.533 1.00 93.69 115 ASN A N 1
ATOM 943 C CA . ASN A 1 115 ? -3.144 -11.546 9.904 1.00 93.69 115 ASN A CA 1
ATOM 944 C C . ASN A 1 115 ? -2.197 -12.751 9.988 1.00 93.69 115 ASN A C 1
ATOM 946 O O . ASN A 1 115 ? -1.299 -12.757 10.822 1.00 93.69 115 ASN A O 1
ATOM 950 N N . GLN A 1 116 ? -2.335 -13.737 9.098 1.00 94.75 116 GLN A N 1
ATOM 951 C CA . GLN A 1 116 ? -1.439 -14.900 9.063 1.00 94.75 116 GLN A CA 1
ATOM 952 C C . GLN A 1 116 ? 0.014 -14.505 8.764 1.00 94.75 116 GLN A C 1
ATOM 954 O O . GLN A 1 116 ? 0.930 -15.011 9.411 1.00 94.75 116 GLN A O 1
ATOM 959 N N . ILE A 1 117 ? 0.228 -13.576 7.827 1.00 93.00 117 ILE A N 1
ATOM 960 C CA . ILE A 1 117 ? 1.556 -13.026 7.522 1.00 93.00 117 ILE A CA 1
ATOM 961 C C . ILE A 1 117 ? 2.125 -12.319 8.754 1.00 93.00 117 ILE A C 1
ATOM 963 O O . ILE A 1 117 ? 3.286 -12.524 9.106 1.00 93.00 117 ILE A O 1
ATOM 967 N N . ASN A 1 118 ? 1.324 -11.490 9.426 1.00 91.12 118 ASN A N 1
ATOM 968 C CA . ASN A 1 118 ? 1.746 -10.806 10.643 1.00 91.12 118 ASN A CA 1
ATOM 969 C C . ASN A 1 118 ? 2.156 -11.793 11.736 1.00 91.12 118 ASN A C 1
ATOM 971 O O . ASN A 1 118 ? 3.219 -11.643 12.336 1.00 91.12 118 ASN A O 1
ATOM 975 N N . ASP A 1 119 ? 1.328 -12.806 11.971 1.00 91.94 119 ASP A N 1
ATOM 976 C CA . ASP A 1 119 ? 1.606 -13.859 12.935 1.00 91.94 119 ASP A CA 1
ATOM 977 C C . ASP A 1 119 ? 2.937 -14.540 12.600 1.00 91.94 119 ASP A C 1
ATOM 979 O O . ASP A 1 119 ? 3.817 -14.605 13.458 1.00 91.94 119 ASP A O 1
ATOM 983 N N . GLU A 1 120 ? 3.149 -14.972 11.351 1.00 90.94 120 GLU A N 1
ATOM 984 C CA . GLU A 1 120 ? 4.398 -15.619 10.924 1.00 90.94 120 GLU A CA 1
ATOM 985 C C . GLU A 1 120 ? 5.632 -14.730 11.144 1.00 90.94 120 GLU A C 1
ATOM 987 O O . GLU A 1 120 ? 6.647 -15.194 11.678 1.00 90.94 120 GLU A O 1
ATOM 992 N N . LEU A 1 121 ? 5.547 -13.450 10.774 1.00 87.12 121 LEU A N 1
ATOM 993 C CA . LEU A 1 121 ? 6.638 -12.493 10.965 1.00 87.12 121 LEU A CA 1
ATOM 994 C C . LEU A 1 121 ? 6.956 -12.285 12.453 1.00 87.12 121 LEU A C 1
ATOM 996 O O . LEU A 1 121 ? 8.126 -12.158 12.818 1.00 87.12 121 LEU A O 1
ATOM 1000 N N . ASN A 1 122 ? 5.942 -12.318 13.318 1.00 84.69 122 ASN A N 1
ATOM 1001 C CA . ASN A 1 122 ? 6.110 -12.215 14.767 1.00 84.69 122 ASN A CA 1
ATOM 1002 C C . ASN A 1 122 ? 6.578 -13.535 15.411 1.00 84.69 122 ASN A C 1
ATOM 1004 O O . ASN A 1 122 ? 7.242 -13.513 16.449 1.00 84.69 122 ASN A O 1
ATOM 1008 N N . PHE A 1 123 ? 6.321 -14.689 14.784 1.00 76.00 123 PHE A N 1
ATOM 1009 C CA . PHE A 1 123 ? 6.780 -16.000 15.256 1.00 76.00 123 PHE A CA 1
ATOM 1010 C C . PHE A 1 123 ? 8.304 -16.211 15.124 1.00 76.00 123 PHE A C 1
ATOM 1012 O O . PHE A 1 123 ? 8.835 -17.167 15.696 1.00 76.00 123 PHE A O 1
ATOM 1019 N N . ARG A 1 124 ? 9.049 -15.335 14.427 1.00 56.66 124 ARG A N 1
ATOM 1020 C CA . ARG A 1 124 ? 10.501 -15.488 14.190 1.00 56.66 124 ARG A CA 1
ATOM 1021 C C . ARG A 1 124 ? 11.350 -14.281 14.613 1.00 56.66 124 ARG A C 1
ATOM 1023 O O . ARG A 1 124 ? 12.107 -13.734 13.822 1.00 56.66 124 ARG A O 1
ATOM 1030 N N . VAL A 1 125 ? 11.346 -13.990 15.918 1.00 50.75 125 VAL A N 1
ATOM 1031 C CA . VAL A 1 125 ? 12.546 -13.528 16.661 1.00 50.75 125 VAL A CA 1
ATOM 1032 C C . VAL A 1 125 ? 12.738 -14.356 17.946 1.00 50.75 125 VAL A C 1
ATOM 1034 O O . VAL A 1 125 ? 13.166 -13.863 18.984 1.00 50.75 125 VAL A O 1
ATOM 1037 N N . ALA A 1 126 ? 12.445 -15.659 17.905 1.00 42.41 126 ALA A N 1
ATOM 1038 C CA . ALA A 1 126 ? 13.157 -16.582 18.785 1.00 42.41 126 ALA A CA 1
ATOM 1039 C C . ALA A 1 126 ? 14.547 -16.765 18.156 1.00 42.41 126 ALA A C 1
ATOM 1041 O O . ALA A 1 126 ? 14.613 -17.176 16.993 1.00 42.41 126 ALA A O 1
ATOM 1042 N N . PRO A 1 127 ? 15.652 -16.421 18.843 1.00 40.47 127 PRO A N 1
ATOM 1043 C CA . PRO A 1 127 ? 16.972 -16.557 18.259 1.00 40.47 127 PRO A CA 1
ATOM 1044 C C . PRO A 1 127 ? 17.133 -18.014 17.843 1.00 40.47 127 PRO A C 1
ATOM 1046 O O . PRO A 1 127 ? 16.979 -18.925 18.661 1.00 40.47 127 PRO A O 1
ATOM 1049 N N . VAL A 1 128 ? 17.456 -18.236 16.569 1.00 47.16 128 VAL A N 1
ATOM 1050 C CA . VAL A 1 128 ? 18.110 -19.472 16.157 1.00 47.16 128 VAL A CA 1
ATOM 1051 C C . VAL A 1 128 ? 19.449 -19.453 16.883 1.00 47.16 128 VAL A C 1
ATOM 1053 O O . VAL A 1 128 ? 20.452 -18.957 16.378 1.00 47.16 128 VAL A O 1
ATOM 1056 N N . LEU A 1 129 ? 19.438 -19.917 18.137 1.00 41.00 129 LEU A N 1
ATOM 1057 C CA . LEU A 1 129 ? 20.631 -20.318 18.849 1.00 41.00 129 LEU A CA 1
ATOM 1058 C C . LEU A 1 129 ? 21.338 -21.250 17.888 1.00 41.00 129 LEU A C 1
ATOM 1060 O O . LEU A 1 129 ? 20.811 -22.306 17.531 1.00 41.00 129 LEU A O 1
ATOM 1064 N N . HIS A 1 130 ? 22.501 -20.804 17.437 1.00 41.00 130 HIS A N 1
ATOM 1065 C CA . HIS A 1 130 ? 23.449 -21.593 16.692 1.00 41.00 130 HIS A CA 1
ATOM 1066 C C . HIS A 1 130 ? 23.774 -22.824 17.552 1.00 41.00 130 HIS A C 1
ATOM 1068 O O . HIS A 1 130 ? 24.681 -22.820 18.382 1.00 41.00 130 HIS A O 1
ATOM 1074 N N . ARG A 1 131 ? 22.957 -23.877 17.435 1.00 45.44 131 ARG A N 1
ATOM 1075 C CA . ARG A 1 131 ? 23.251 -25.196 17.976 1.00 45.44 131 ARG A CA 1
ATOM 1076 C C . ARG A 1 131 ? 24.308 -25.802 17.070 1.00 45.44 131 ARG A C 1
ATOM 1078 O O . ARG A 1 131 ? 24.022 -26.600 16.190 1.00 45.44 131 ARG A O 1
ATOM 1085 N N . SER A 1 132 ? 25.543 -25.439 17.357 1.00 37.19 132 SER A N 1
ATOM 1086 C CA . SER A 1 132 ? 26.659 -26.366 17.276 1.00 37.19 132 SER A CA 1
ATOM 1087 C C . SER A 1 132 ? 27.483 -26.181 18.541 1.00 37.19 132 SER A C 1
ATOM 1089 O O . SER A 1 132 ? 28.441 -25.413 18.599 1.00 37.19 132 SER A O 1
ATOM 1091 N N . SER A 1 133 ? 27.039 -26.864 19.594 1.00 41.56 133 SER A N 1
ATOM 1092 C CA . SER A 1 133 ? 27.865 -27.174 20.750 1.00 41.56 133 SER A CA 1
ATOM 1093 C C . SER A 1 133 ? 29.069 -28.004 20.296 1.00 41.56 133 SER A C 1
ATOM 1095 O O . SER A 1 133 ? 28.891 -29.025 19.644 1.00 41.56 133 SER A O 1
ATOM 1097 N N . LEU A 1 134 ? 30.258 -27.523 20.657 1.00 43.94 134 LEU A N 1
ATOM 1098 C CA . LEU A 1 134 ? 31.342 -28.246 21.332 1.00 43.94 134 LEU A CA 1
ATOM 1099 C C . LEU A 1 134 ? 31.723 -29.668 20.859 1.00 43.94 134 LEU A C 1
ATOM 1101 O O . LEU A 1 134 ? 30.921 -30.596 20.825 1.00 43.94 134 LEU A O 1
ATOM 1105 N N . THR A 1 135 ? 33.047 -29.842 20.775 1.00 40.38 135 THR A N 1
ATOM 1106 C CA . THR A 1 135 ? 33.837 -31.073 20.988 1.00 40.38 135 THR A CA 1
ATOM 1107 C C . THR A 1 135 ? 33.876 -32.131 19.879 1.00 40.38 135 THR A C 1
ATOM 1109 O O . THR A 1 135 ? 33.115 -33.096 19.883 1.00 40.38 135 THR A O 1
ATOM 1112 N N . LYS A 1 136 ? 34.920 -32.053 19.046 1.00 37.22 136 LYS A N 1
ATOM 1113 C CA . LYS A 1 136 ? 36.062 -32.980 19.133 1.00 37.22 136 LYS A CA 1
ATOM 1114 C C . LYS A 1 136 ? 37.328 -32.343 18.575 1.00 37.22 136 LYS A C 1
ATOM 1116 O O . LYS A 1 136 ? 37.194 -31.545 17.626 1.00 37.22 136 LYS A O 1
#

pLDDT: mean 81.76, std 19.05, range [37.19, 97.75]

Foldseek 3Di:
DDKDFQVCQCVVQDPPQLQWWKKKFAAAPWWKDKAHDIDHRNGTKIFTHDSPIHIHTPHGHPDIMDMDIDHPVVDPLVPVPPPDDCVDLNHVPPPDDRMDGDDPVRVVVVVVVVVVVVVVVVVPPPDPPPPPDDDD

Secondary structure (DSSP, 8-state):
-EEE-TTSHHHHHSGGGTTSEEEEEE-TT-EEEETTEEEE-SS-EEEEE-TTS-EEEEE--SSPEEEEEE-GGGS-GGG-TTT--SSBTTBS-SSS--EEEPPHHHHHHHHHHHHHHHHHHHT--S----------

Radius of gyration: 17.55 Å; chains: 1; bounding box: 53×46×38 Å